Protein AF-A0A7V0XED4-F1 (afdb_monomer_lite)

Organism: NCBI:txid2052148

InterPro domains:
  IPR004276 Glycosyltransferase family 28, N-terminal domain [PF03033] (4-62)

Secondary structure (DSSP, 8-state):
-EEEEE--SSSTTHHHHHHHHHHHHHTT-EEEEEEESSSSHHHHHHHTT-EEEEE----SSSS---

Structure (mmCIF, N/CA/C/O backbone):
data_AF-A0A7V0XED4-F1
#
_entry.id   AF-A0A7V0XED4-F1
#
loop_
_atom_site.group_PDB
_atom_site.id
_atom_site.type_symbol
_atom_site.label_atom_id
_atom_site.label_alt_id
_atom_site.labe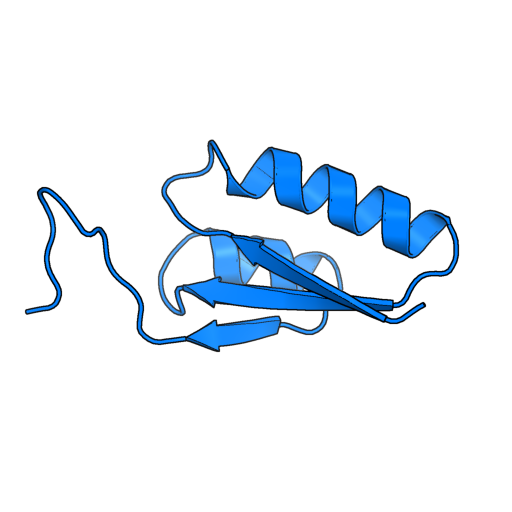l_comp_id
_atom_site.label_asym_id
_atom_site.label_entity_id
_atom_site.label_seq_id
_atom_site.pdbx_PDB_ins_code
_atom_site.Cartn_x
_atom_site.Cartn_y
_atom_site.Cartn_z
_atom_site.occupancy
_atom_site.B_iso_or_equiv
_atom_site.auth_seq_id
_atom_site.auth_comp_id
_atom_site.auth_asym_id
_atom_site.auth_atom_id
_atom_site.pdbx_PDB_model_num
ATOM 1 N N . MET A 1 1 ? -15.088 6.047 8.213 1.00 91.19 1 MET A N 1
ATOM 2 C CA . MET A 1 1 ? -15.088 6.677 6.870 1.00 91.19 1 MET A CA 1
ATOM 3 C C . MET A 1 1 ? -14.463 5.699 5.897 1.00 91.19 1 MET A C 1
ATOM 5 O O . MET A 1 1 ? -13.646 4.899 6.337 1.00 91.19 1 MET A O 1
ATOM 9 N N . ARG A 1 2 ? -14.851 5.755 4.621 1.00 94.00 2 ARG A N 1
ATOM 10 C CA . ARG A 1 2 ? -14.311 4.889 3.567 1.00 94.00 2 ARG A CA 1
ATOM 11 C C . ARG A 1 2 ? -13.297 5.684 2.759 1.00 94.00 2 ARG A C 1
ATOM 13 O O . ARG A 1 2 ? -13.614 6.791 2.325 1.00 94.00 2 ARG A O 1
ATOM 20 N N . MET A 1 3 ? -12.088 5.157 2.622 1.00 93.50 3 MET A N 1
ATOM 21 C CA . MET A 1 3 ? -10.974 5.834 1.962 1.00 93.50 3 MET A CA 1
ATOM 22 C C . MET A 1 3 ? -10.427 4.967 0.839 1.00 93.50 3 MET A C 1
ATOM 24 O O . MET A 1 3 ? -10.275 3.761 1.006 1.00 93.50 3 MET A O 1
ATOM 28 N N . LEU A 1 4 ? -10.121 5.599 -0.291 1.00 93.94 4 LEU A N 1
ATOM 29 C CA . LEU A 1 4 ? -9.491 4.953 -1.432 1.00 93.94 4 LEU A CA 1
ATOM 30 C C . LEU A 1 4 ? -8.049 5.439 -1.548 1.00 93.94 4 LEU A C 1
ATOM 32 O O . LEU A 1 4 ? -7.804 6.645 -1.599 1.00 93.94 4 LEU A O 1
ATOM 36 N N . ILE A 1 5 ? -7.108 4.503 -1.588 1.00 91.94 5 ILE A N 1
ATOM 37 C CA . ILE A 1 5 ? -5.687 4.780 -1.778 1.00 91.94 5 ILE A CA 1
ATOM 38 C C . ILE A 1 5 ? -5.284 4.238 -3.142 1.00 91.94 5 ILE A C 1
ATOM 40 O O . ILE A 1 5 ? -5.377 3.040 -3.393 1.00 91.94 5 ILE A O 1
ATOM 44 N N . ALA A 1 6 ? -4.838 5.139 -4.013 1.00 89.94 6 ALA A N 1
ATOM 45 C CA . ALA A 1 6 ? -4.249 4.799 -5.296 1.00 89.94 6 ALA A CA 1
ATOM 46 C C . ALA A 1 6 ? -2.732 4.991 -5.211 1.00 89.94 6 ALA A C 1
ATOM 48 O O . ALA A 1 6 ? -2.252 6.120 -5.096 1.00 89.94 6 ALA A O 1
ATOM 49 N N . ALA A 1 7 ? -1.980 3.895 -5.246 1.00 84.25 7 ALA A N 1
ATOM 50 C CA . ALA A 1 7 ? -0.522 3.921 -5.222 1.00 84.25 7 ALA A CA 1
ATOM 51 C C . ALA A 1 7 ? 0.046 2.909 -6.227 1.00 84.25 7 ALA A C 1
ATOM 53 O O . ALA A 1 7 ? -0.655 2.028 -6.709 1.00 84.25 7 ALA A O 1
ATOM 54 N N . GLY A 1 8 ? 1.309 3.090 -6.608 1.00 77.62 8 GLY A N 1
ATOM 55 C CA . GLY A 1 8 ? 1.997 2.211 -7.549 1.00 77.62 8 GLY A CA 1
ATOM 56 C C . GLY A 1 8 ? 3.450 2.623 -7.777 1.00 77.62 8 GLY A C 1
ATOM 57 O O . GLY A 1 8 ? 3.853 3.741 -7.444 1.00 77.62 8 GLY A O 1
ATOM 58 N N . GLY A 1 9 ? 4.264 1.716 -8.323 1.00 71.69 9 GLY A N 1
ATOM 59 C CA . GLY A 1 9 ? 5.678 1.961 -8.641 1.00 71.69 9 GLY A CA 1
ATOM 60 C C . GLY A 1 9 ? 6.634 0.924 -8.040 1.00 71.69 9 GLY A C 1
ATOM 61 O O . GLY A 1 9 ? 6.247 -0.203 -7.759 1.00 71.69 9 GLY A O 1
ATOM 62 N N . THR A 1 10 ? 7.904 1.291 -7.854 1.00 67.69 10 THR A N 1
ATOM 63 C CA . THR A 1 10 ? 8.992 0.374 -7.445 1.00 67.69 10 THR A CA 1
ATOM 64 C C . THR A 1 10 ? 9.245 0.311 -5.930 1.00 67.69 10 THR A C 1
ATOM 66 O O . THR A 1 10 ? 10.246 -0.252 -5.502 1.00 67.69 10 THR A O 1
ATOM 69 N N . GLY A 1 11 ? 8.347 0.869 -5.106 1.00 66.12 11 GLY A N 1
ATOM 70 C CA . GLY A 1 11 ? 8.394 0.773 -3.636 1.00 66.12 11 GLY A CA 1
ATOM 71 C C . GLY A 1 11 ? 8.365 2.116 -2.902 1.00 66.12 11 GLY A C 1
ATOM 72 O O . GLY A 1 11 ? 7.738 2.210 -1.849 1.00 66.12 11 GLY A O 1
ATOM 73 N N . GLY A 1 12 ? 8.943 3.173 -3.488 1.00 76.06 12 GLY A N 1
ATOM 74 C CA . GLY A 1 12 ? 9.056 4.495 -2.849 1.00 76.06 12 GLY A CA 1
ATOM 75 C C . GLY A 1 12 ? 7.718 5.155 -2.492 1.00 76.06 12 GLY A C 1
ATOM 76 O O . GLY A 1 12 ? 7.632 5.839 -1.480 1.00 76.06 12 GLY A O 1
ATOM 77 N N . HIS A 1 13 ? 6.662 4.899 -3.271 1.00 81.50 13 HIS A N 1
ATOM 78 C CA . HIS A 1 13 ? 5.304 5.381 -2.981 1.00 81.50 13 HIS A CA 1
ATOM 79 C C . HIS A 1 13 ? 4.429 4.338 -2.275 1.00 81.50 13 HIS A C 1
ATOM 81 O O . HIS A 1 13 ? 3.500 4.702 -1.562 1.00 81.50 13 HIS A O 1
ATOM 87 N N . ILE A 1 14 ? 4.738 3.047 -2.440 1.00 83.88 14 ILE A N 1
ATOM 88 C CA . ILE A 1 14 ? 3.936 1.948 -1.885 1.00 83.88 14 ILE A CA 1
ATOM 89 C C . ILE A 1 14 ? 4.095 1.895 -0.367 1.00 83.88 14 ILE A C 1
ATOM 91 O O . ILE A 1 14 ? 3.101 1.823 0.345 1.00 83.88 14 ILE A O 1
ATOM 95 N N . LEU A 1 15 ? 5.331 1.959 0.138 1.00 85.81 15 LEU A N 1
ATOM 96 C CA . LEU A 1 15 ? 5.592 1.844 1.574 1.00 85.81 15 LEU A CA 1
ATOM 97 C C . LEU A 1 15 ? 4.956 2.985 2.391 1.00 85.81 15 LEU A C 1
ATOM 99 O O . LEU A 1 15 ? 4.251 2.679 3.349 1.00 85.81 15 LEU A O 1
ATOM 103 N N . PRO A 1 16 ? 5.107 4.275 2.026 1.00 89.50 16 PRO A N 1
ATOM 104 C CA . PRO A 1 16 ? 4.419 5.354 2.736 1.00 89.50 16 PRO A CA 1
ATOM 105 C C . PRO A 1 16 ? 2.891 5.240 2.675 1.00 89.50 16 PRO A C 1
ATOM 107 O O . PRO A 1 16 ?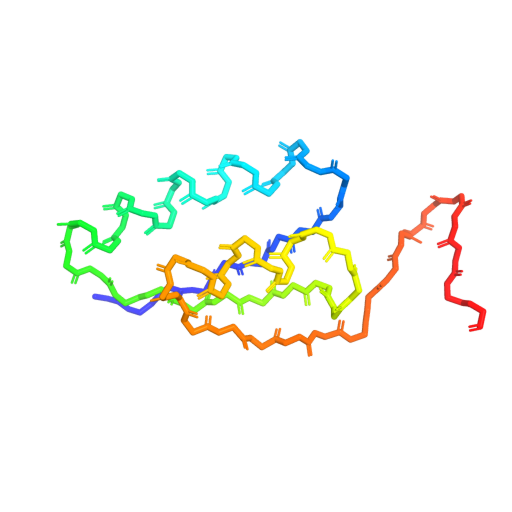 2.221 5.450 3.686 1.00 89.50 16 PRO A O 1
ATOM 110 N N . ALA A 1 17 ? 2.340 4.874 1.511 1.00 90.62 17 ALA A N 1
ATOM 111 C CA . ALA A 1 17 ? 0.903 4.670 1.347 1.00 90.62 17 ALA A CA 1
ATOM 112 C C . ALA A 1 17 ? 0.388 3.506 2.210 1.00 90.62 17 ALA A C 1
ATOM 114 O O . ALA A 1 17 ? -0.685 3.615 2.799 1.00 90.62 17 ALA A O 1
ATOM 115 N N . LEU A 1 18 ? 1.170 2.431 2.349 1.00 89.44 18 LEU A N 1
ATOM 116 C CA . LEU A 1 18 ? 0.852 1.298 3.215 1.00 89.44 18 LEU A CA 1
ATOM 117 C C . LEU A 1 18 ? 0.843 1.702 4.691 1.00 89.44 18 LEU A C 1
ATOM 119 O O . LEU A 1 18 ? -0.123 1.416 5.390 1.00 89.44 18 LEU A O 1
ATOM 123 N N . THR A 1 19 ? 1.871 2.414 5.158 1.00 92.00 19 THR A N 1
ATOM 124 C CA . THR A 1 19 ? 1.921 2.903 6.545 1.00 92.00 19 THR A CA 1
ATOM 125 C C . THR A 1 19 ? 0.724 3.802 6.859 1.00 92.00 19 THR A C 1
ATOM 127 O O . THR A 1 19 ? 0.127 3.702 7.931 1.00 92.00 19 THR A O 1
ATOM 130 N N . LEU A 1 20 ? 0.330 4.657 5.909 1.00 93.31 20 LEU A N 1
ATOM 131 C CA . LEU A 1 20 ? -0.876 5.469 6.037 1.00 93.31 20 LEU A CA 1
ATOM 132 C C . LEU A 1 20 ? -2.143 4.599 6.097 1.00 93.31 20 LEU A C 1
ATOM 134 O O . LEU A 1 20 ? -2.979 4.814 6.971 1.00 93.31 20 LEU A O 1
ATOM 138 N N . ALA A 1 21 ? -2.280 3.613 5.207 1.00 93.00 21 ALA A N 1
ATOM 139 C CA . ALA A 1 21 ? -3.411 2.685 5.176 1.00 93.00 21 ALA A CA 1
ATOM 140 C C . ALA A 1 21 ? -3.583 1.932 6.507 1.00 93.00 21 ALA A C 1
ATOM 142 O O . ALA A 1 21 ? -4.695 1.821 7.025 1.00 93.00 21 ALA A O 1
ATOM 143 N N . GLU A 1 22 ? -2.479 1.457 7.087 1.00 93.00 22 GLU A N 1
ATOM 144 C CA . GLU A 1 22 ? -2.472 0.756 8.373 1.00 93.00 22 GLU A CA 1
ATOM 145 C C . GLU A 1 22 ? -2.919 1.666 9.515 1.00 93.00 22 GLU A C 1
ATOM 147 O O . GLU A 1 22 ? -3.764 1.276 10.323 1.00 93.00 22 GLU A O 1
ATOM 152 N N . GLU A 1 23 ? -2.422 2.902 9.553 1.00 95.44 23 GLU A N 1
ATOM 153 C CA . GLU A 1 23 ? -2.824 3.875 10.568 1.00 95.44 23 GLU A CA 1
ATOM 154 C C . GLU A 1 23 ? -4.305 4.263 10.437 1.00 95.44 23 GLU A C 1
ATOM 156 O O . GLU A 1 23 ? -5.002 4.404 11.444 1.00 95.44 23 GLU A O 1
ATOM 161 N N . LEU A 1 24 ? -4.822 4.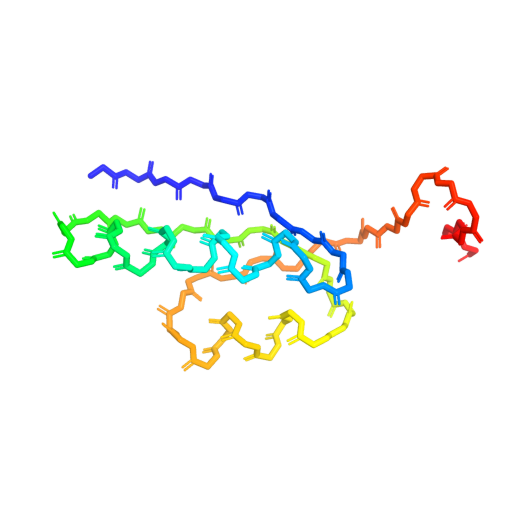383 9.211 1.00 94.56 24 LEU A N 1
ATOM 162 C CA . LEU A 1 24 ? -6.243 4.631 8.959 1.00 94.56 24 LEU A CA 1
ATOM 163 C C . LEU A 1 24 ? -7.113 3.452 9.421 1.00 94.56 24 LEU A C 1
ATOM 165 O O . LEU A 1 24 ? -8.101 3.673 10.127 1.00 94.56 24 LEU A O 1
ATOM 169 N N . LYS A 1 25 ? -6.717 2.209 9.113 1.00 92.38 25 LYS A N 1
ATOM 170 C CA . LYS A 1 25 ? -7.397 0.994 9.600 1.00 92.38 25 LYS A CA 1
ATOM 171 C C . LYS A 1 25 ? -7.374 0.937 11.132 1.00 92.38 25 LYS A C 1
ATOM 173 O O . LYS A 1 25 ? -8.412 0.711 11.751 1.00 92.38 25 LYS A O 1
ATOM 178 N N . ARG A 1 26 ? -6.235 1.260 11.763 1.00 94.81 26 ARG A N 1
ATOM 179 C CA . ARG A 1 26 ? -6.083 1.333 13.232 1.00 94.81 26 ARG A CA 1
ATOM 180 C C . ARG A 1 26 ? -7.004 2.371 13.879 1.00 94.81 26 ARG A C 1
ATOM 182 O O . ARG A 1 26 ? -7.465 2.167 14.998 1.00 94.81 26 ARG A O 1
ATOM 189 N N . ARG A 1 27 ? -7.300 3.471 13.182 1.00 96.19 27 ARG A N 1
ATOM 190 C CA . ARG A 1 27 ? -8.263 4.501 13.615 1.00 96.19 27 ARG A CA 1
ATOM 191 C C . ARG A 1 27 ? -9.729 4.124 13.362 1.00 96.19 27 ARG A C 1
ATOM 193 O O . ARG A 1 27 ? -10.611 4.938 13.624 1.00 96.19 27 ARG A O 1
ATOM 200 N N . GLY A 1 28 ? -10.006 2.915 12.870 1.00 95.38 28 GLY A N 1
ATOM 201 C CA . GLY A 1 28 ? -11.361 2.438 12.584 1.00 95.38 28 GLY A CA 1
ATOM 202 C C . GLY A 1 28 ? -11.921 2.958 11.259 1.00 95.38 28 GLY A C 1
ATOM 203 O O . GLY A 1 28 ? -13.128 3.168 11.129 1.00 95.38 28 GLY A O 1
ATOM 204 N N . HIS A 1 29 ? -11.061 3.245 10.281 1.00 95.50 29 HIS A N 1
ATOM 205 C CA . HIS A 1 29 ? -11.485 3.589 8.926 1.00 95.50 29 HIS A CA 1
ATOM 206 C C . HIS A 1 29 ? -11.383 2.381 7.993 1.00 95.50 29 HIS A C 1
ATOM 208 O O . HIS A 1 29 ? -10.517 1.525 8.151 1.00 95.50 29 HIS A O 1
ATOM 214 N N . GLU A 1 30 ? -12.269 2.332 7.004 1.00 93.50 30 GLU A N 1
ATOM 215 C CA . GLU A 1 30 ? -12.203 1.350 5.925 1.00 93.50 30 GLU A CA 1
ATOM 216 C C . GLU A 1 30 ? -11.271 1.878 4.841 1.00 93.50 30 GLU A C 1
ATOM 218 O O . GLU A 1 30 ? -11.397 3.033 4.416 1.00 93.50 30 GLU A O 1
ATOM 223 N N . VAL A 1 31 ? -10.352 1.031 4.387 1.00 93.75 31 VAL A N 1
ATOM 224 C CA . VAL A 1 31 ? -9.375 1.381 3.359 1.00 93.75 31 VAL A CA 1
ATOM 225 C C . VAL A 1 31 ? -9.499 0.409 2.198 1.00 93.75 31 VAL A C 1
ATOM 227 O O . VAL A 1 31 ? -9.355 -0.799 2.376 1.00 93.75 31 VAL A O 1
ATOM 230 N N . PHE A 1 32 ? -9.731 0.973 1.018 1.00 92.62 32 PHE A N 1
ATOM 231 C CA . PHE A 1 32 ? -9.723 0.283 -0.260 1.00 92.62 32 PHE A CA 1
ATOM 232 C C . PHE A 1 32 ? -8.486 0.699 -1.049 1.00 92.62 32 PHE A C 1
ATOM 234 O O . PHE A 1 32 ? -8.207 1.892 -1.198 1.00 92.62 32 PHE A O 1
ATOM 241 N N . TRP A 1 33 ? -7.743 -0.269 -1.562 1.00 91.12 33 TRP A N 1
ATOM 242 C CA . TRP A 1 33 ? -6.525 -0.032 -2.319 1.00 91.12 33 TRP A CA 1
ATOM 243 C C . TRP A 1 33 ? -6.744 -0.296 -3.805 1.00 91.12 33 TRP A C 1
ATOM 245 O O . TRP A 1 33 ? -7.265 -1.338 -4.198 1.00 91.12 33 TRP A O 1
ATOM 255 N N . VAL A 1 34 ? -6.274 0.623 -4.643 1.00 90.44 34 VAL A N 1
ATOM 256 C CA . VAL A 1 34 ? -6.218 0.460 -6.098 1.00 90.44 34 VAL A CA 1
ATOM 257 C C . VAL A 1 34 ? -4.771 0.604 -6.543 1.00 90.44 34 VAL A C 1
ATOM 259 O O . VAL A 1 34 ? -4.109 1.587 -6.218 1.00 90.44 34 VAL A O 1
ATOM 262 N N . GLY A 1 35 ? -4.268 -0.377 -7.285 1.00 86.12 35 GLY A N 1
ATOM 263 C CA . GLY A 1 35 ? -2.858 -0.408 -7.666 1.00 86.12 35 GLY A CA 1
ATOM 264 C C . GLY A 1 35 ? -2.580 -1.311 -8.855 1.00 86.12 35 GLY A C 1
ATOM 265 O O . GLY A 1 35 ? -3.486 -1.911 -9.437 1.00 86.12 35 GLY A O 1
ATOM 266 N N . ARG A 1 36 ? -1.310 -1.411 -9.251 1.00 83.19 36 ARG A N 1
ATOM 267 C CA . ARG A 1 36 ? -0.936 -2.188 -10.439 1.00 83.19 36 ARG A CA 1
ATOM 268 C C . ARG A 1 36 ? -1.106 -3.688 -10.175 1.00 83.19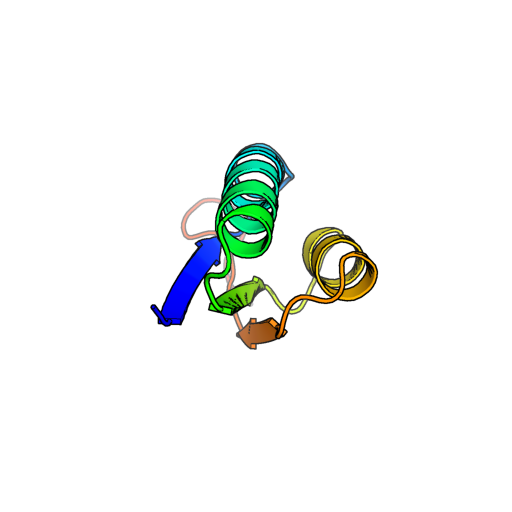 36 ARG A C 1
ATOM 270 O O . ARG A 1 36 ? -0.636 -4.214 -9.171 1.00 83.19 36 ARG A O 1
ATOM 277 N N . ALA A 1 37 ? -1.695 -4.400 -11.138 1.00 69.94 37 ALA A N 1
ATOM 278 C CA . ALA A 1 37 ? -1.851 -5.859 -11.076 1.00 69.94 37 ALA A CA 1
ATOM 279 C C . ALA A 1 37 ? -0.516 -6.628 -10.957 1.00 69.94 37 ALA A C 1
ATOM 281 O O . ALA A 1 37 ? -0.459 -7.697 -10.352 1.00 69.94 37 ALA A O 1
ATOM 282 N N . ALA A 1 38 ? 0.551 -6.085 -11.552 1.00 64.69 38 ALA A N 1
ATOM 283 C CA . ALA A 1 38 ? 1.872 -6.695 -11.644 1.00 64.69 38 ALA A CA 1
ATOM 284 C C . ALA A 1 38 ? 2.892 -5.990 -10.737 1.00 64.69 38 ALA A C 1
ATOM 286 O O . ALA A 1 38 ? 3.108 -4.783 -10.862 1.00 64.69 38 ALA A O 1
ATOM 287 N N . GLY A 1 39 ? 3.566 -6.763 -9.882 1.00 67.19 39 GLY A N 1
ATOM 288 C CA . GLY A 1 39 ? 4.676 -6.300 -9.048 1.00 67.19 39 GLY A CA 1
ATOM 289 C C . GLY A 1 39 ? 4.591 -6.770 -7.595 1.00 67.19 39 GLY A C 1
ATOM 290 O O . GLY A 1 39 ? 3.667 -7.474 -7.196 1.00 67.19 39 GLY A O 1
ATOM 291 N N . MET A 1 40 ? 5.572 -6.348 -6.797 1.00 67.44 40 MET A N 1
ATOM 292 C CA . MET A 1 40 ? 5.673 -6.637 -5.359 1.00 67.44 40 MET A CA 1
ATOM 293 C C . MET A 1 40 ? 4.490 -6.067 -4.551 1.00 67.44 40 MET A C 1
ATOM 295 O O . MET A 1 40 ? 4.116 -6.610 -3.515 1.00 67.44 40 MET A O 1
ATOM 299 N N . GLU A 1 41 ? 3.871 -5.000 -5.060 1.00 68.69 41 GLU A N 1
ATOM 300 C CA . GLU A 1 41 ? 2.737 -4.293 -4.458 1.00 68.69 41 GLU A CA 1
ATOM 301 C C . GLU A 1 41 ? 1.544 -5.208 -4.168 1.00 68.69 41 GLU A C 1
ATOM 303 O O . GLU A 1 41 ? 1.066 -5.281 -3.038 1.00 68.69 41 GLU A O 1
ATOM 308 N N . ALA A 1 42 ? 1.109 -5.958 -5.181 1.00 68.56 42 ALA A N 1
ATOM 309 C CA . ALA A 1 42 ? -0.070 -6.808 -5.108 1.00 68.56 42 ALA A CA 1
ATOM 310 C C . ALA A 1 42 ? 0.079 -7.940 -4.073 1.00 68.56 42 ALA A C 1
ATOM 312 O O . ALA A 1 42 ? -0.920 -8.451 -3.570 1.00 68.56 42 ALA A O 1
ATOM 313 N N . GLY A 1 43 ? 1.317 -8.339 -3.756 1.00 71.81 43 GLY A N 1
ATOM 314 C CA . GLY A 1 43 ? 1.612 -9.283 -2.67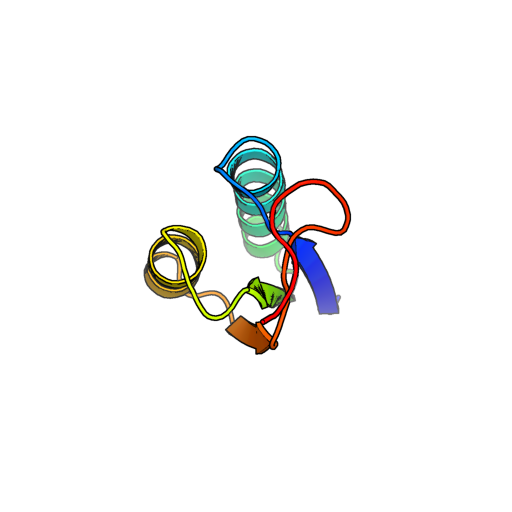8 1.00 71.81 43 GLY A CA 1
ATOM 315 C C . GLY A 1 43 ? 1.561 -8.626 -1.299 1.00 71.81 43 GLY A C 1
ATOM 316 O O . GLY A 1 43 ? 0.936 -9.161 -0.387 1.00 71.81 43 GLY A O 1
ATOM 317 N N . ILE A 1 44 ? 2.173 -7.447 -1.153 1.00 75.06 44 ILE A N 1
ATOM 318 C CA . IL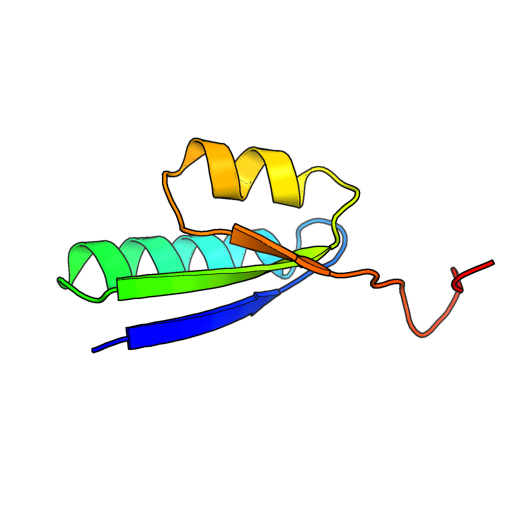E A 1 44 ? 2.246 -6.721 0.124 1.00 75.06 44 ILE A CA 1
ATOM 319 C C . ILE A 1 44 ? 0.855 -6.288 0.598 1.00 75.06 44 ILE A C 1
ATOM 321 O O . ILE A 1 44 ? 0.510 -6.514 1.756 1.00 75.06 44 ILE A O 1
ATOM 325 N N . VAL A 1 45 ? 0.048 -5.699 -0.289 1.00 74.50 45 VAL A N 1
ATOM 326 C CA . VAL A 1 45 ? -1.283 -5.178 0.065 1.00 74.50 45 VAL A CA 1
ATOM 327 C C . VAL A 1 45 ? -2.226 -6.318 0.456 1.00 74.50 45 VAL A C 1
ATOM 329 O O . VAL A 1 45 ? -2.887 -6.241 1.491 1.00 74.50 45 VAL A O 1
ATOM 332 N N . ARG A 1 46 ? -2.221 -7.423 -0.304 1.00 71.44 46 ARG A N 1
ATOM 333 C CA . ARG A 1 46 ? -3.028 -8.612 0.019 1.00 71.44 46 ARG A CA 1
ATOM 334 C C . ARG A 1 46 ? -2.602 -9.276 1.327 1.00 71.44 46 ARG A C 1
ATOM 336 O O . ARG A 1 46 ? -3.457 -9.700 2.093 1.00 71.44 46 ARG A O 1
ATOM 343 N N . ALA A 1 47 ? -1.301 -9.331 1.620 1.00 77.06 47 ALA A N 1
ATOM 344 C CA . ALA A 1 47 ? -0.795 -9.903 2.870 1.00 77.06 47 ALA A CA 1
ATOM 345 C C . ALA A 1 47 ? -1.180 -9.090 4.123 1.00 77.06 47 ALA A C 1
ATOM 347 O O . ALA A 1 47 ? -1.084 -9.604 5.235 1.00 77.06 47 ALA A O 1
ATOM 348 N N . ARG A 1 48 ? -1.597 -7.828 3.958 1.00 80.06 48 ARG A N 1
ATOM 349 C CA . ARG A 1 48 ? -1.998 -6.923 5.047 1.00 80.06 48 ARG A CA 1
ATOM 350 C C . ARG A 1 48 ? -3.514 -6.764 5.178 1.00 80.06 48 ARG A C 1
ATOM 352 O O . ARG A 1 48 ? -3.970 -5.913 5.942 1.00 80.06 48 ARG A O 1
ATOM 359 N N . ASP A 1 49 ? -4.278 -7.620 4.495 1.00 81.69 49 ASP A N 1
ATOM 360 C CA . ASP A 1 49 ? -5.734 -7.705 4.634 1.00 81.69 49 ASP A CA 1
ATOM 361 C C . ASP A 1 49 ? -6.436 -6.375 4.286 1.00 81.69 49 ASP A C 1
ATOM 363 O O . ASP A 1 49 ? -7.329 -5.891 4.986 1.00 81.69 49 ASP A O 1
ATOM 367 N N . PHE A 1 50 ? -5.963 -5.732 3.217 1.00 85.94 50 PHE A N 1
ATOM 368 C CA . PHE A 1 50 ? -6.655 -4.615 2.579 1.00 85.94 50 PHE A CA 1
ATOM 369 C C . PHE A 1 50 ? -7.470 -5.124 1.391 1.00 85.94 50 PHE A C 1
ATOM 371 O O . PHE A 1 50 ? -7.001 -5.975 0.630 1.00 85.94 50 PHE A O 1
ATOM 378 N N . GLU A 1 51 ? -8.665 -4.561 1.195 1.00 87.88 51 GLU A N 1
ATOM 379 C CA . GLU A 1 51 ? -9.390 -4.737 -0.063 1.00 87.88 51 GLU A CA 1
ATOM 380 C C . GLU A 1 51 ? -8.546 -4.141 -1.195 1.00 87.88 51 GLU A C 1
ATOM 382 O O . GLU A 1 51 ? -8.092 -3.000 -1.097 1.00 87.88 51 GLU A O 1
ATOM 387 N N . PHE A 1 52 ? -8.291 -4.928 -2.241 1.00 87.44 52 PHE A N 1
ATOM 388 C CA . PHE A 1 52 ? -7.375 -4.564 -3.317 1.00 87.44 52 PHE A CA 1
ATOM 389 C C . PHE A 1 52 ? -7.987 -4.851 -4.683 1.00 87.44 52 PHE A C 1
ATOM 391 O O . PHE A 1 52 ? -8.228 -6.015 -5.014 1.00 87.44 52 PHE A O 1
ATOM 398 N N . GLU A 1 53 ? -8.136 -3.805 -5.493 1.00 88.50 53 GLU A N 1
ATOM 399 C CA . GLU A 1 53 ? -8.524 -3.915 -6.897 1.00 88.50 53 GLU A CA 1
ATOM 400 C C . GLU A 1 53 ? -7.309 -3.669 -7.805 1.00 88.50 53 GLU A C 1
ATOM 402 O O . GLU A 1 53 ? -6.787 -2.546 -7.868 1.00 88.50 53 GLU A O 1
ATOM 407 N N . PRO A 1 54 ? -6.824 -4.704 -8.513 1.00 85.94 54 PRO A N 1
ATOM 408 C CA . PRO A 1 54 ? -5.758 -4.539 -9.484 1.00 85.94 54 PRO A CA 1
ATOM 409 C C . PRO A 1 54 ? -6.272 -3.832 -10.743 1.00 85.94 54 PRO A C 1
ATOM 411 O O . PRO A 1 54 ? -7.220 -4.289 -11.374 1.00 85.94 54 PRO A O 1
ATOM 414 N N . ILE A 1 55 ? -5.577 -2.784 -11.185 1.00 86.12 55 ILE A N 1
ATOM 415 C CA . ILE A 1 55 ? -5.850 -2.114 -12.463 1.00 86.12 55 ILE A CA 1
ATOM 416 C C . ILE A 1 55 ? -4.699 -2.303 -13.466 1.00 86.12 55 ILE A C 1
ATOM 418 O O . ILE A 1 55 ? -3.526 -2.394 -13.066 1.00 86.12 55 ILE A O 1
ATOM 422 N N . PRO A 1 56 ? -4.991 -2.348 -14.782 1.00 82.19 56 PRO A N 1
ATOM 423 C CA . PRO A 1 56 ? -3.967 -2.250 -15.815 1.00 82.19 56 PRO A CA 1
ATOM 424 C C . PRO A 1 56 ? -3.322 -0.861 -15.752 1.00 82.19 56 PRO A C 1
ATOM 426 O O . PRO A 1 56 ? -3.943 0.143 -16.089 1.00 82.19 56 PRO A O 1
ATOM 429 N N . ALA A 1 57 ? -2.074 -0.799 -15.294 1.00 75.88 57 ALA A N 1
ATOM 430 C CA . ALA A 1 57 ? -1.318 0.442 -15.164 1.00 75.88 57 ALA A CA 1
ATOM 431 C C . ALA A 1 57 ? 0.154 0.216 -15.543 1.00 75.88 57 ALA A C 1
ATOM 433 O O . ALA A 1 57 ? 0.729 -0.828 -15.221 1.00 75.88 57 ALA A O 1
ATOM 434 N N . ALA A 1 58 ? 0.781 1.203 -16.188 1.00 76.06 58 ALA A N 1
ATOM 435 C CA . ALA A 1 58 ? 2.228 1.239 -16.409 1.00 76.06 58 ALA A CA 1
ATOM 436 C C . ALA A 1 58 ? 2.791 2.649 -16.210 1.00 76.06 58 ALA A C 1
ATOM 438 O O . ALA A 1 58 ? 2.049 3.617 -16.044 1.00 76.06 58 ALA A O 1
ATOM 439 N N . GLY A 1 59 ? 4.122 2.748 -16.208 1.00 73.25 59 GLY A N 1
ATOM 440 C CA . GLY A 1 59 ? 4.815 4.021 -16.086 1.00 73.25 59 GLY A CA 1
ATOM 441 C C . GLY A 1 59 ? 4.544 4.918 -17.292 1.00 73.25 59 GLY A C 1
ATOM 442 O O . GLY A 1 59 ? 4.595 4.477 -18.435 1.00 73.25 59 GLY A O 1
ATOM 443 N N . PHE A 1 60 ? 4.291 6.197 -17.027 1.00 70.38 60 PHE A N 1
ATOM 444 C CA . PHE A 1 60 ? 4.046 7.197 -18.067 1.00 70.38 60 PHE A CA 1
ATOM 445 C C . PHE A 1 60 ? 5.329 7.602 -18.824 1.00 70.38 60 PHE A C 1
ATOM 447 O O . PHE A 1 60 ? 5.256 8.058 -19.959 1.00 70.38 60 PHE A O 1
ATOM 454 N N . ALA A 1 61 ? 6.514 7.389 -18.233 1.00 62.50 61 ALA A N 1
ATOM 455 C CA . ALA A 1 61 ? 7.808 7.663 -18.858 1.00 62.50 61 ALA A CA 1
ATOM 456 C C . ALA A 1 61 ? 8.765 6.466 -18.722 1.00 62.50 61 ALA A C 1
ATOM 458 O O . ALA A 1 61 ? 8.974 5.941 -17.629 1.00 62.50 61 ALA A O 1
ATOM 459 N N . GLY A 1 62 ? 9.357 6.040 -19.842 1.00 59.06 62 GLY A N 1
ATOM 460 C CA . GLY A 1 62 ? 10.466 5.078 -19.892 1.00 59.06 62 GLY A CA 1
ATOM 461 C C . GLY A 1 62 ? 10.110 3.586 -19.899 1.00 59.06 62 GLY A C 1
ATOM 462 O O . GLY A 1 62 ? 10.994 2.785 -20.172 1.00 59.06 62 GLY A O 1
ATOM 463 N N . THR A 1 63 ? 8.859 3.183 -19.647 1.00 57.12 63 THR A N 1
ATOM 464 C CA . THR A 1 63 ? 8.413 1.769 -19.711 1.00 57.12 63 THR A CA 1
ATOM 465 C C . THR A 1 63 ? 6.905 1.695 -19.996 1.00 57.12 63 THR A C 1
ATOM 467 O O . THR A 1 63 ? 6.091 1.462 -19.104 1.00 57.12 63 THR A O 1
ATOM 470 N N . GLY A 1 64 ? 6.515 2.000 -21.237 1.00 51.53 64 GLY A N 1
ATOM 471 C CA . GLY A 1 64 ? 5.106 2.077 -21.639 1.00 51.53 64 GLY A CA 1
ATOM 472 C C . GLY A 1 64 ? 4.404 0.715 -21.709 1.00 51.53 64 GLY A C 1
ATOM 473 O O . GLY A 1 64 ? 5.057 -0.316 -21.874 1.00 51.53 64 GLY A O 1
ATOM 474 N N . LEU A 1 65 ? 3.068 0.740 -21.592 1.00 59.41 65 LEU A N 1
ATOM 475 C CA . LEU A 1 65 ? 2.171 -0.367 -21.950 1.00 59.41 65 LEU A CA 1
ATOM 476 C C . LEU A 1 65 ? 2.428 -0.733 -23.419 1.00 59.41 65 LEU A C 1
ATOM 478 O O . LEU A 1 65 ? 2.080 0.047 -24.305 1.00 59.41 65 LEU A O 1
ATOM 482 N N . ALA A 1 66 ? 3.082 -1.870 -23.645 1.00 55.91 66 ALA A N 1
ATOM 483 C CA . ALA A 1 66 ? 3.129 -2.532 -24.944 1.00 55.91 66 ALA A CA 1
ATOM 484 C C . ALA A 1 66 ? 1.943 -3.492 -25.066 1.00 55.91 66 ALA A C 1
ATOM 486 O O . ALA A 1 66 ? 1.596 -4.110 -24.030 1.00 55.91 66 ALA A O 1
#

Foldseek 3Di:
DEEEDEDEDDPPGLVVSVVVQVVCVVVVYAYAYEYAPDDPNVVVCVVVPHHYDHDHDDDPPDTDDD

pLDDT: mean 81.34, std 11.89, range [51.53, 96.19]

Radius of gyration: 12.17 Å; chains: 1; bounding box: 26×18×39 Å

Sequence (66 aa):
MRMLIAAGGTGGHILPALTLAEELKRRGHEVFWVGRAAGMEAGIVRARDFEFEPIPAAGFAGTGLA